Protein AF-R1G007-F1 (afdb_monomer)

Foldseek 3Di:
DDDDDDPPDPPPDFQDQDDVVVLDDDPDDPLVPLPPDDFAPAQVRPPVCVFQVCLDDDAAPLPCRNAAEEAEDQRPSVLVNVASNLRNLLVVLVPDDPVPNPNRHNSSRYHYDNDRLLPPLRRNAAFQQDQEDDDPPFDPQPDPVCPVVGCDDPVNVVSVNRRHHVNGYD

pLDDT: mean 84.11, std 16.32, range [35.06, 97.88]

Organism: Emiliania huxleyi (NCBI:txid2903)

Radius of gyration: 19.73 Å; Cα contacts (8 Å, |Δi|>4): 211; chains: 1; bounding box: 45×43×71 Å

Structure (mmCIF, N/CA/C/O backbone):
data_AF-R1G007-F1
#
_entry.id   AF-R1G007-F1
#
loop_
_atom_site.group_PDB
_atom_site.id
_atom_site.type_symbol
_atom_site.label_atom_id
_atom_site.label_alt_id
_atom_site.label_comp_id
_atom_site.label_asym_id
_atom_site.label_entity_id
_atom_site.label_seq_id
_atom_site.pdbx_PDB_ins_code
_atom_site.Cartn_x
_atom_site.Cartn_y
_atom_site.Cartn_z
_atom_site.occupancy
_atom_site.B_iso_or_equiv
_atom_site.auth_seq_id
_atom_site.auth_comp_id
_atom_site.auth_asym_id
_atom_site.auth_atom_id
_atom_site.pdbx_PDB_model_num
ATOM 1 N N . MET A 1 1 ? 14.465 27.541 47.194 1.00 45.94 1 MET A N 1
ATOM 2 C CA . MET A 1 1 ? 13.953 26.256 46.672 1.00 45.94 1 MET A CA 1
ATOM 3 C C . MET A 1 1 ? 12.437 26.273 46.751 1.00 45.94 1 MET A C 1
ATOM 5 O O . MET A 1 1 ? 11.894 25.983 47.802 1.00 45.94 1 MET A O 1
ATOM 9 N N . THR A 1 2 ? 11.767 26.626 45.661 1.00 35.94 2 THR A N 1
ATOM 10 C CA . THR A 1 2 ? 10.330 26.384 45.464 1.00 35.94 2 THR A CA 1
ATOM 11 C C . THR A 1 2 ? 10.135 26.249 43.960 1.00 35.94 2 THR A 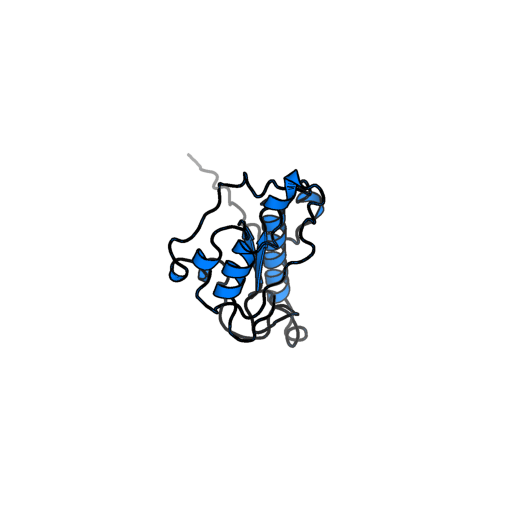C 1
ATOM 13 O O . THR A 1 2 ? 10.149 27.227 43.220 1.00 35.94 2 THR A O 1
ATOM 16 N N . GLY A 1 3 ? 10.116 24.998 43.499 1.00 35.06 3 GLY A N 1
ATOM 17 C CA . GLY A 1 3 ? 9.998 24.656 42.089 1.00 35.06 3 GLY A CA 1
ATOM 18 C C . GLY A 1 3 ? 8.593 24.945 41.578 1.00 35.06 3 GLY A C 1
ATOM 19 O O . GLY A 1 3 ? 7.619 24.396 42.089 1.00 35.06 3 GLY A O 1
ATOM 20 N N . ALA A 1 4 ? 8.505 25.775 40.545 1.00 38.03 4 ALA A N 1
ATOM 21 C CA . ALA A 1 4 ? 7.334 25.835 39.691 1.00 38.03 4 ALA A CA 1
ATOM 22 C C . ALA A 1 4 ? 7.281 24.533 38.877 1.00 38.03 4 ALA A C 1
ATOM 24 O O . ALA A 1 4 ? 8.106 24.309 37.994 1.00 38.03 4 ALA A O 1
ATOM 25 N N . ARG A 1 5 ? 6.339 23.643 39.205 1.00 42.88 5 ARG A N 1
ATOM 26 C CA . ARG A 1 5 ? 5.934 22.570 38.293 1.00 42.88 5 ARG A CA 1
ATOM 27 C C . ARG A 1 5 ? 5.000 23.184 37.261 1.00 42.88 5 ARG A C 1
ATOM 29 O O . ARG A 1 5 ? 3.824 23.404 37.544 1.00 42.88 5 ARG A O 1
ATOM 36 N N . SER A 1 6 ? 5.537 23.475 36.086 1.00 37.75 6 SER A N 1
ATOM 37 C CA . SER A 1 6 ? 4.750 23.703 34.880 1.00 37.75 6 SER A CA 1
ATOM 38 C C . SER A 1 6 ? 3.952 22.428 34.605 1.00 37.75 6 SER A C 1
ATOM 40 O O . SER A 1 6 ? 4.535 21.367 34.396 1.00 37.75 6 SER A O 1
ATOM 42 N N . ARG A 1 7 ? 2.621 22.511 34.674 1.00 43.28 7 ARG A N 1
ATOM 43 C CA . ARG A 1 7 ? 1.737 21.493 34.102 1.00 43.28 7 ARG A CA 1
ATOM 44 C C . ARG A 1 7 ? 1.876 21.609 32.588 1.00 43.28 7 ARG A C 1
ATOM 46 O O . ARG A 1 7 ? 1.412 22.592 32.018 1.00 43.28 7 ARG A O 1
ATOM 53 N N . GLU A 1 8 ? 2.552 20.652 31.967 1.00 38.75 8 GLU A N 1
ATOM 54 C CA . GLU A 1 8 ? 2.395 20.411 30.537 1.00 38.75 8 GLU A CA 1
ATOM 55 C C . GLU A 1 8 ? 0.944 19.968 30.342 1.00 38.75 8 GLU A C 1
ATOM 57 O O . GLU A 1 8 ? 0.527 18.924 30.842 1.00 38.75 8 GLU A O 1
ATOM 62 N N . GLY A 1 9 ? 0.138 20.848 29.750 1.00 37.66 9 GLY A N 1
ATOM 63 C CA . GLY A 1 9 ? -1.187 20.489 29.277 1.00 37.66 9 GLY A CA 1
ATOM 64 C C . GLY A 1 9 ? -1.005 19.542 28.104 1.00 37.66 9 GLY A C 1
ATOM 65 O O . GLY A 1 9 ? -0.474 19.938 27.069 1.00 37.66 9 GLY A O 1
ATOM 66 N N . GLU A 1 10 ? -1.404 18.292 28.286 1.00 44.25 10 GLU A N 1
ATOM 67 C CA . GLU A 1 10 ? -1.718 17.418 27.168 1.00 44.25 10 GLU A CA 1
ATOM 68 C C . GLU A 1 10 ? -2.867 18.093 26.403 1.00 44.25 10 GLU A C 1
ATOM 70 O O . GLU A 1 10 ? -3.944 18.312 26.958 1.00 44.25 10 GLU A O 1
ATOM 75 N N . ASP A 1 11 ? -2.605 18.527 25.168 1.00 46.69 11 ASP A N 1
ATOM 76 C CA . ASP A 1 11 ? -3.627 19.063 24.267 1.00 46.69 11 ASP A CA 1
ATOM 77 C C . ASP A 1 11 ? -4.709 17.982 24.075 1.00 46.69 11 ASP A C 1
ATOM 79 O O . ASP A 1 11 ? -4.524 17.026 23.324 1.00 46.69 11 ASP A O 1
ATOM 83 N N . GLU A 1 12 ? -5.859 18.136 24.739 1.00 52.84 12 GLU A N 1
ATOM 84 C CA . GLU A 1 12 ? -7.050 17.282 24.573 1.00 52.84 12 GLU A CA 1
ATOM 85 C C . GLU A 1 12 ? -7.685 17.397 23.168 1.00 52.84 12 GLU A C 1
ATOM 87 O O . GLU A 1 12 ? -8.697 16.760 22.869 1.00 52.84 12 GLU A O 1
ATOM 92 N N . SER A 1 13 ? -7.116 18.202 22.264 1.00 64.25 13 SER A N 1
ATOM 93 C CA . SER A 1 13 ? -7.568 18.270 20.879 1.00 64.25 13 SER A CA 1
ATOM 94 C C . SER A 1 13 ? -6.985 17.098 20.085 1.00 64.25 13 SER A C 1
ATOM 96 O O . SER A 1 13 ? -5.795 17.086 19.765 1.00 64.25 13 SER A O 1
ATOM 98 N N . GLY A 1 14 ? -7.813 16.109 19.744 1.00 74.94 14 GLY A N 1
ATOM 99 C CA . GLY A 1 14 ? -7.418 15.004 18.866 1.00 74.94 14 GLY A CA 1
ATOM 100 C C . GLY A 1 14 ? -6.870 15.447 17.492 1.00 74.94 14 GLY A C 1
ATOM 101 O O . GLY A 1 14 ? -6.844 16.636 17.160 1.00 74.94 14 GLY A O 1
ATOM 102 N N . PRO A 1 15 ? -6.414 14.503 16.649 1.00 86.50 15 PRO A N 1
ATOM 103 C CA . PRO A 1 15 ? -5.734 14.814 15.393 1.00 86.50 15 PRO A CA 1
ATOM 104 C C . PRO A 1 15 ? -6.592 15.675 14.452 1.00 86.50 15 PRO A C 1
ATOM 106 O O . PRO A 1 15 ? -7.663 15.269 14.007 1.00 86.50 15 PRO A O 1
ATOM 109 N N . GLN A 1 16 ? -6.083 16.859 14.095 1.00 89.88 16 GLN A N 1
ATOM 110 C CA . GLN A 1 16 ? -6.764 17.786 13.191 1.00 89.88 16 GLN A CA 1
ATOM 111 C C . GLN A 1 16 ? -6.639 17.358 11.719 1.00 89.88 16 GLN A C 1
ATOM 113 O O . GLN A 1 16 ? -5.570 16.946 11.255 1.00 89.88 16 GLN A O 1
ATOM 118 N N . MET A 1 17 ? -7.716 17.542 10.945 1.00 94.31 17 MET A N 1
ATOM 119 C CA . MET A 1 17 ? -7.739 17.290 9.501 1.00 94.31 17 MET A CA 1
ATOM 120 C C . MET A 1 17 ? -6.625 18.074 8.770 1.00 94.31 17 MET A C 1
ATOM 122 O O . MET A 1 17 ? -6.611 19.312 8.791 1.00 94.31 17 MET A O 1
ATOM 126 N N . PRO A 1 18 ? -5.688 17.402 8.072 1.00 95.12 18 PRO A N 1
ATOM 127 C CA . PRO A 1 18 ? -4.562 18.084 7.450 1.00 95.12 18 PRO A CA 1
ATOM 128 C C . PRO A 1 18 ? -4.985 18.863 6.200 1.00 95.12 18 PRO A C 1
ATOM 130 O O . PRO A 1 18 ? -5.735 18.386 5.344 1.00 95.12 18 PRO A O 1
ATOM 133 N N . GLN A 1 19 ? -4.412 20.052 6.015 1.00 93.00 19 GLN A N 1
ATOM 134 C CA . GLN A 1 19 ? -4.627 20.847 4.805 1.00 93.00 19 GLN A CA 1
ATOM 135 C C . GLN A 1 19 ? -3.600 20.497 3.725 1.00 93.00 19 GLN A C 1
ATOM 137 O O . GLN A 1 19 ? -2.408 20.761 3.877 1.00 93.00 19 GLN A O 1
ATOM 142 N N . LYS A 1 20 ? -4.070 19.996 2.573 1.00 89.06 20 LYS A N 1
ATOM 143 C CA . LYS A 1 20 ? -3.227 19.543 1.443 1.00 89.06 20 LYS A CA 1
ATOM 144 C C . LYS A 1 20 ? -2.175 20.570 0.995 1.00 89.06 20 LYS A C 1
ATOM 146 O O . LYS A 1 20 ? -1.107 20.188 0.519 1.00 89.06 20 LYS A O 1
ATOM 151 N N . LYS A 1 21 ? -2.448 21.874 1.145 1.00 91.38 21 LYS A N 1
ATOM 152 C CA . LYS A 1 21 ? -1.528 22.961 0.763 1.00 91.38 21 LYS A CA 1
ATOM 153 C C . LYS A 1 21 ? -0.178 22.897 1.495 1.00 91.38 21 LYS A C 1
ATOM 155 O O . LYS A 1 21 ? 0.833 23.216 0.880 1.00 91.38 21 LYS A O 1
ATOM 160 N N . HIS A 1 22 ? -0.145 22.408 2.738 1.00 90.88 22 HIS A N 1
ATOM 161 C CA . HIS A 1 22 ? 1.076 22.315 3.552 1.00 90.88 22 HIS A CA 1
ATOM 162 C C . HIS A 1 22 ? 1.982 21.131 3.166 1.00 90.88 22 HIS A C 1
ATOM 164 O O . HIS A 1 22 ? 3.161 21.109 3.508 1.00 90.88 22 HIS A O 1
ATOM 170 N N . PHE A 1 23 ? 1.459 20.174 2.395 1.00 90.06 23 PHE A N 1
ATOM 171 C CA . PHE A 1 23 ? 2.143 18.923 2.047 1.00 90.06 23 PHE A CA 1
ATOM 172 C C . PHE A 1 23 ? 2.535 18.842 0.567 1.00 90.06 23 PHE A C 1
ATOM 174 O O . PHE A 1 23 ? 2.948 17.791 0.069 1.00 90.06 23 PHE A O 1
ATOM 181 N N . ARG A 1 24 ? 2.410 19.953 -0.170 1.00 84.50 24 ARG A N 1
ATOM 182 C CA . ARG A 1 24 ? 2.822 20.013 -1.575 1.00 84.50 24 ARG A CA 1
ATOM 183 C C . ARG A 1 24 ? 4.316 19.695 -1.697 1.00 84.50 24 ARG A C 1
ATOM 185 O O . ARG A 1 24 ? 5.158 20.226 -0.972 1.00 84.50 24 ARG A O 1
ATOM 192 N N . SER A 1 25 ? 4.636 18.828 -2.646 1.00 80.50 25 SER A N 1
ATOM 193 C CA . SER A 1 25 ? 5.997 18.460 -3.037 1.00 80.50 25 SER A CA 1
ATOM 194 C C . SER A 1 25 ? 6.114 18.518 -4.562 1.00 80.50 25 SER A C 1
ATOM 196 O O . SER A 1 25 ? 5.106 18.648 -5.263 1.00 80.50 25 SER A O 1
ATOM 198 N N . ARG A 1 26 ? 7.344 18.475 -5.093 1.00 75.50 26 ARG A N 1
ATOM 199 C CA . ARG A 1 26 ? 7.559 18.426 -6.548 1.00 75.50 26 ARG A CA 1
ATOM 200 C C . ARG A 1 26 ? 6.869 17.184 -7.126 1.00 75.50 26 ARG A C 1
ATOM 202 O O . ARG A 1 26 ? 6.890 16.120 -6.516 1.00 75.50 26 ARG A O 1
ATOM 209 N N . ALA A 1 27 ? 6.272 17.327 -8.308 1.00 64.12 27 ALA A N 1
ATOM 210 C CA . ALA A 1 27 ? 5.493 16.260 -8.941 1.00 64.12 27 ALA A CA 1
ATOM 211 C C . ALA A 1 27 ? 6.329 15.011 -9.272 1.00 64.12 27 ALA A C 1
ATOM 213 O O . ALA A 1 27 ? 5.794 13.908 -9.266 1.00 64.12 27 ALA A O 1
ATOM 214 N N . HIS A 1 28 ? 7.634 15.178 -9.505 1.00 65.75 28 HIS A N 1
ATOM 215 C CA . HIS A 1 28 ? 8.523 14.103 -9.933 1.00 65.75 28 HIS A CA 1
ATOM 216 C C . HIS A 1 28 ? 9.599 13.846 -8.874 1.00 65.75 28 HIS A C 1
ATOM 218 O O . HIS A 1 28 ? 10.536 14.635 -8.728 1.00 65.75 28 HIS A O 1
ATOM 224 N N . SER A 1 29 ? 9.483 12.726 -8.162 1.00 66.69 29 SER A N 1
ATOM 225 C CA . SER A 1 29 ? 10.598 12.152 -7.405 1.00 66.69 29 SER A CA 1
ATOM 226 C C . SER A 1 29 ? 11.445 11.289 -8.334 1.00 66.69 29 SER A C 1
ATOM 228 O O . SER A 1 29 ? 10.917 10.578 -9.190 1.00 66.69 29 SER A O 1
ATOM 230 N N . ASN A 1 30 ? 12.771 11.334 -8.193 1.00 72.56 30 ASN A N 1
ATOM 231 C CA . ASN A 1 30 ? 13.628 10.423 -8.943 1.00 72.56 30 ASN A CA 1
ATOM 232 C C . ASN A 1 30 ? 13.624 9.046 -8.274 1.00 72.56 30 ASN A C 1
ATOM 234 O O . ASN A 1 30 ? 14.429 8.791 -7.381 1.00 72.56 30 ASN A O 1
ATOM 238 N N . VAL A 1 31 ? 12.739 8.168 -8.742 1.00 71.50 31 VAL A N 1
ATOM 239 C CA . VAL A 1 31 ? 12.546 6.817 -8.195 1.00 71.50 31 VAL A CA 1
ATOM 240 C C . VAL A 1 31 ? 13.838 5.990 -8.158 1.00 71.50 31 VAL A C 1
ATOM 242 O O . VAL A 1 31 ? 14.011 5.154 -7.280 1.00 71.50 31 VAL A O 1
ATOM 245 N N . LEU A 1 32 ? 14.782 6.266 -9.062 1.00 71.38 32 LEU A N 1
ATOM 246 C CA . LEU A 1 32 ? 16.051 5.537 -9.155 1.00 71.38 32 LEU A CA 1
ATOM 247 C C . LEU A 1 32 ? 17.109 5.984 -8.134 1.00 71.38 32 LEU A C 1
ATOM 249 O O . LEU A 1 32 ? 18.039 5.231 -7.876 1.00 71.38 32 LEU A O 1
ATOM 253 N N . ASN A 1 33 ? 16.988 7.192 -7.574 1.00 70.69 33 ASN A N 1
ATOM 254 C CA . ASN A 1 33 ? 17.956 7.725 -6.602 1.00 70.69 33 ASN A CA 1
ATOM 255 C C . ASN A 1 33 ? 17.417 7.712 -5.166 1.00 70.69 33 ASN A C 1
ATOM 257 O O . ASN A 1 33 ? 18.141 8.064 -4.238 1.00 70.69 33 ASN A O 1
ATOM 261 N N . ALA A 1 34 ? 16.150 7.349 -4.977 1.00 67.75 34 ALA A N 1
ATOM 262 C CA . ALA A 1 34 ? 15.546 7.227 -3.663 1.00 67.75 34 ALA A CA 1
ATOM 263 C C . ALA A 1 34 ? 15.953 5.866 -3.068 1.00 67.75 34 ALA A C 1
ATOM 265 O O . ALA A 1 34 ? 15.356 4.830 -3.367 1.00 67.75 34 ALA A O 1
ATOM 266 N N . ASN A 1 35 ? 17.052 5.883 -2.312 1.00 68.69 35 ASN A N 1
ATOM 267 C CA . ASN A 1 35 ? 17.695 4.688 -1.759 1.00 68.69 35 ASN A CA 1
ATOM 268 C C . ASN A 1 35 ? 17.478 4.513 -0.256 1.00 68.69 35 ASN A C 1
ATOM 270 O O . ASN A 1 35 ? 17.783 3.447 0.266 1.00 68.69 35 ASN A O 1
ATOM 274 N N . ASP A 1 36 ? 16.948 5.530 0.415 1.00 82.31 36 ASP A N 1
ATOM 275 C CA . ASP A 1 36 ? 16.738 5.522 1.859 1.00 82.31 36 ASP A CA 1
ATOM 276 C C . ASP A 1 36 ? 15.329 5.012 2.194 1.00 82.31 36 ASP A C 1
ATOM 278 O O . ASP A 1 36 ? 14.448 5.759 2.616 1.00 82.31 36 ASP A O 1
ATOM 282 N N . PHE A 1 37 ? 15.089 3.736 1.885 1.00 88.69 37 PHE A N 1
ATOM 283 C CA . PHE A 1 37 ? 13.864 3.033 2.255 1.00 88.69 37 PHE A CA 1
ATOM 284 C C . PHE A 1 37 ? 14.209 1.777 3.030 1.00 88.69 37 PHE A C 1
ATOM 286 O O . PHE A 1 37 ? 15.111 1.023 2.659 1.00 88.69 37 PHE A O 1
ATOM 293 N N . TRP A 1 38 ? 13.435 1.530 4.079 1.00 91.75 38 TRP A N 1
ATOM 294 C CA . TRP A 1 38 ? 13.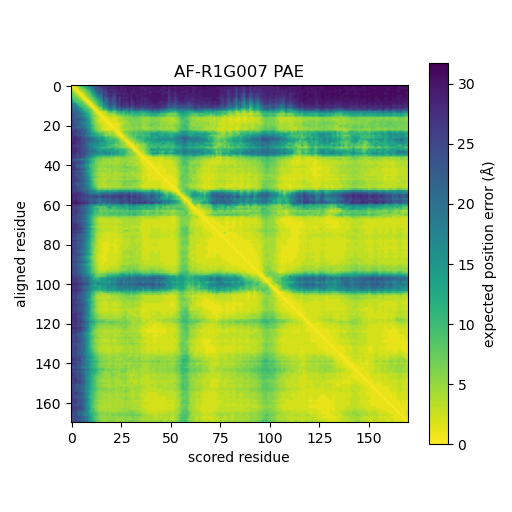475 0.263 4.779 1.00 91.75 38 TRP A CA 1
ATOM 295 C C . TRP A 1 38 ? 12.779 -0.817 3.945 1.00 91.75 38 TRP A C 1
ATOM 297 O O . TRP A 1 38 ? 11.685 -0.598 3.419 1.00 91.75 38 TRP A O 1
ATOM 307 N N . PHE A 1 39 ? 13.413 -1.982 3.847 1.00 92.06 39 PHE A N 1
ATOM 308 C CA . PHE A 1 39 ? 12.835 -3.187 3.268 1.00 92.06 39 PHE A CA 1
ATOM 309 C C . PHE A 1 39 ? 12.972 -4.318 4.288 1.00 92.06 39 PHE A C 1
ATOM 311 O O . PHE A 1 39 ? 14.061 -4.490 4.844 1.00 92.06 39 PHE A O 1
ATOM 318 N N . PRO A 1 40 ? 11.912 -5.101 4.533 1.00 94.94 40 PRO A N 1
ATOM 319 C CA . PRO A 1 40 ? 12.013 -6.295 5.363 1.00 94.94 40 PRO A CA 1
ATOM 320 C C . PRO A 1 40 ? 12.925 -7.337 4.692 1.00 94.94 40 PRO A C 1
ATOM 322 O O . PRO A 1 40 ? 13.045 -7.388 3.461 1.00 94.94 40 PRO A O 1
ATOM 325 N N . ALA A 1 41 ? 13.556 -8.201 5.491 1.00 94.44 41 ALA A N 1
ATOM 326 C CA . ALA A 1 41 ? 14.335 -9.316 4.953 1.00 94.44 41 ALA A CA 1
ATOM 327 C C . ALA A 1 41 ? 13.423 -10.357 4.282 1.00 94.44 41 ALA A C 1
ATOM 329 O O . ALA A 1 41 ? 13.784 -10.921 3.249 1.00 94.44 41 ALA A O 1
ATOM 330 N N . ARG A 1 42 ? 12.235 -10.592 4.855 1.00 95.69 42 ARG A N 1
ATOM 331 C CA . ARG A 1 42 ? 11.203 -11.502 4.345 1.00 95.69 42 ARG A CA 1
ATOM 332 C C . ARG A 1 42 ? 9.802 -10.936 4.623 1.00 95.69 42 ARG A C 1
ATOM 334 O O . ARG A 1 42 ? 9.655 -10.176 5.580 1.00 95.69 42 ARG A O 1
ATOM 341 N N . PRO A 1 43 ? 8.756 -11.369 3.897 1.00 96.69 43 PRO A N 1
ATOM 342 C CA . PRO A 1 43 ? 7.381 -10.900 4.114 1.00 96.69 43 PRO A CA 1
ATOM 343 C C . PRO A 1 43 ? 6.867 -11.026 5.552 1.00 96.69 43 PRO A C 1
ATOM 345 O O . PRO A 1 43 ? 6.091 -10.190 6.013 1.00 96.69 43 PRO A O 1
ATOM 348 N N . GLN A 1 44 ? 7.323 -12.045 6.283 1.00 95.50 44 GLN A N 1
ATOM 349 C CA . GLN A 1 44 ? 6.926 -12.288 7.673 1.00 95.50 44 GLN A CA 1
ATOM 350 C C . GLN A 1 44 ? 7.505 -11.253 8.645 1.00 95.50 44 GLN A C 1
ATOM 352 O O . GLN A 1 44 ? 6.967 -11.072 9.733 1.00 95.50 44 GLN A O 1
ATOM 357 N N . ASP A 1 45 ? 8.580 -10.567 8.250 1.00 96.31 45 ASP A N 1
ATOM 358 C CA . ASP A 1 45 ? 9.257 -9.563 9.069 1.00 96.31 45 ASP A CA 1
ATOM 359 C C . ASP A 1 45 ? 8.606 -8.170 8.916 1.00 96.31 45 ASP A C 1
ATOM 361 O O . ASP A 1 45 ? 9.059 -7.201 9.525 1.00 96.31 45 ASP A O 1
ATOM 365 N N . VAL A 1 46 ? 7.544 -8.036 8.106 1.00 95.50 46 VAL A N 1
ATOM 366 C CA . VAL A 1 46 ? 6.784 -6.784 8.014 1.00 95.50 46 VAL A CA 1
ATOM 367 C C . VAL A 1 46 ? 5.952 -6.594 9.284 1.00 95.50 46 VAL A C 1
ATOM 369 O O . VAL A 1 46 ? 5.101 -7.438 9.586 1.00 95.50 46 VAL A O 1
ATOM 372 N N . PRO A 1 47 ? 6.098 -5.463 10.000 1.00 94.94 47 PRO A N 1
ATOM 373 C CA . PRO A 1 47 ? 5.368 -5.205 11.233 1.00 94.94 47 PRO A CA 1
ATOM 374 C C . PRO A 1 47 ? 3.938 -4.741 10.930 1.00 94.94 47 PRO A C 1
ATOM 376 O O . PRO A 1 47 ? 3.522 -3.632 11.254 1.00 94.94 47 PRO A O 1
ATOM 379 N N . TRP A 1 48 ? 3.137 -5.592 10.288 1.00 92.88 48 TRP A N 1
ATOM 380 C CA . TRP A 1 48 ? 1.801 -5.210 9.839 1.00 92.88 48 TRP A CA 1
ATOM 381 C C . TRP A 1 48 ? 0.859 -4.768 10.971 1.00 92.88 48 TRP A C 1
ATOM 383 O O . TRP A 1 48 ? -0.126 -4.081 10.699 1.00 92.88 48 TRP A O 1
ATOM 393 N N . GLY A 1 49 ? 1.135 -5.175 12.215 1.00 91.25 49 GLY A N 1
ATOM 394 C CA . GLY A 1 49 ? 0.405 -4.717 13.400 1.00 91.25 49 GLY A CA 1
ATOM 395 C C . GLY A 1 49 ? 0.604 -3.229 13.700 1.00 91.25 49 GLY A C 1
ATOM 396 O O . GLY A 1 49 ? -0.310 -2.600 14.219 1.00 91.25 49 GLY A O 1
ATOM 397 N N . GLU A 1 50 ? 1.736 -2.640 13.306 1.00 91.06 50 GLU A N 1
ATOM 398 C CA . GLU A 1 50 ? 1.976 -1.196 13.436 1.00 91.06 50 GLU A CA 1
ATOM 399 C C . GLU A 1 50 ? 1.154 -0.394 12.419 1.00 91.06 50 GLU A C 1
ATOM 401 O O . GLU A 1 50 ? 0.670 0.695 12.715 1.00 91.06 50 GLU A O 1
ATOM 406 N N . TYR A 1 51 ? 0.964 -0.936 11.212 1.00 91.00 51 TYR A N 1
ATOM 407 C CA . TYR A 1 51 ? 0.224 -0.260 10.137 1.00 91.00 51 TYR A CA 1
ATOM 408 C C . TYR A 1 51 ? -1.292 -0.439 10.266 1.00 91.00 51 TYR A C 1
ATOM 410 O O . TYR A 1 51 ? -2.069 0.444 9.897 1.00 91.00 51 TYR A O 1
ATOM 418 N N . PHE A 1 52 ? -1.714 -1.585 10.798 1.00 90.44 52 PHE A N 1
ATOM 419 C CA . PHE A 1 52 ? -3.113 -1.953 10.978 1.00 90.44 52 PHE A CA 1
ATOM 420 C C . PHE A 1 52 ? -3.319 -2.496 12.399 1.00 90.44 52 PHE A C 1
ATOM 422 O O . PHE A 1 52 ? -3.449 -3.708 12.555 1.00 90.44 52 PHE A O 1
ATOM 429 N N . PRO A 1 53 ? -3.343 -1.645 13.440 1.00 83.75 53 PRO A N 1
ATOM 430 C CA . PRO A 1 53 ? -3.466 -2.101 14.828 1.00 83.75 53 PRO A CA 1
ATOM 431 C C . PRO A 1 53 ? -4.830 -2.741 15.131 1.00 83.75 53 PRO A C 1
ATOM 433 O O . PRO A 1 53 ? -4.917 -3.688 15.908 1.00 83.75 53 PRO A O 1
ATOM 436 N N . GLN A 1 54 ? -5.902 -2.297 14.469 1.00 74.25 54 GLN A N 1
ATOM 437 C CA . GLN A 1 54 ? -7.271 -2.766 14.716 1.00 74.25 54 GLN A CA 1
ATOM 438 C C . GLN A 1 54 ? -7.726 -3.788 13.657 1.00 74.25 54 GLN A C 1
ATOM 440 O O . GLN A 1 54 ? -8.640 -3.562 12.861 1.00 74.25 54 GLN A O 1
ATOM 445 N N . ARG A 1 55 ? -7.051 -4.947 13.592 1.00 62.44 55 ARG A N 1
ATOM 446 C CA . ARG A 1 55 ? -7.299 -5.978 12.554 1.00 62.44 55 ARG A CA 1
ATOM 447 C C . ARG A 1 55 ? -8.666 -6.670 12.638 1.00 62.44 55 ARG A C 1
ATOM 449 O O . ARG A 1 55 ? -9.115 -7.183 11.619 1.00 62.44 55 ARG A O 1
ATOM 456 N N . ALA A 1 56 ? -9.383 -6.618 13.757 1.00 48.84 56 ALA A N 1
ATOM 457 C CA . ALA A 1 56 ? -10.735 -7.176 13.942 1.00 48.84 56 ALA A CA 1
ATOM 458 C C . ALA A 1 56 ? -11.668 -6.042 14.405 1.00 48.84 56 ALA A C 1
ATOM 460 O O . ALA A 1 56 ? -11.239 -5.261 15.236 1.00 48.84 56 ALA A O 1
ATOM 461 N N . SER A 1 57 ? -12.902 -5.802 13.961 1.00 46.06 57 SER A N 1
ATOM 462 C CA . SER A 1 57 ? -13.928 -6.456 13.134 1.00 46.06 57 SER A CA 1
ATOM 463 C C . SER A 1 57 ? -14.900 -5.332 12.671 1.00 46.06 57 SER A C 1
ATOM 465 O O . SER A 1 57 ? -14.830 -4.239 13.226 1.00 46.06 57 SER A O 1
ATOM 467 N N . GLY A 1 58 ? -15.765 -5.549 11.669 1.00 53.19 58 GLY A N 1
ATOM 468 C CA . GLY A 1 58 ? -16.757 -4.549 11.201 1.00 53.19 58 GLY A CA 1
ATOM 469 C C . GLY A 1 58 ? -16.417 -3.868 9.868 1.00 53.19 58 GLY A C 1
ATOM 470 O O . GLY A 1 58 ? -15.306 -4.050 9.363 1.00 53.19 58 GLY A O 1
ATOM 471 N N . GLU A 1 59 ? -17.383 -3.147 9.282 1.00 50.69 59 GLU A N 1
ATOM 472 C CA . GLU A 1 59 ? -17.228 -2.414 8.016 1.00 50.69 59 GLU A CA 1
ATOM 473 C C . GLU A 1 59 ? -16.296 -1.204 8.173 1.00 50.69 59 GLU A C 1
ATOM 475 O O . GLU A 1 59 ? -16.307 -0.488 9.173 1.00 50.69 59 GLU A O 1
ATOM 480 N N . ARG A 1 60 ? -15.403 -1.026 7.198 1.00 65.38 60 ARG A N 1
ATOM 481 C CA . ARG A 1 60 ? -14.263 -0.099 7.284 1.00 65.38 60 ARG A CA 1
ATOM 482 C C . ARG A 1 60 ? -14.351 0.924 6.161 1.00 65.38 60 ARG A C 1
ATOM 484 O O . ARG A 1 60 ? -15.458 1.325 5.831 1.00 65.38 60 ARG A O 1
ATOM 491 N N . ALA A 1 61 ? -13.240 1.422 5.608 1.00 64.06 61 ALA A N 1
ATOM 492 C CA . ALA A 1 61 ? -13.283 2.418 4.530 1.00 64.06 61 ALA A CA 1
ATOM 493 C C . ALA A 1 61 ? -14.388 2.110 3.501 1.00 64.06 61 ALA A C 1
ATOM 495 O O . ALA A 1 61 ? -14.566 0.954 3.119 1.00 64.06 61 ALA A O 1
ATOM 496 N N . LYS A 1 62 ? -15.102 3.153 3.041 1.00 72.12 62 LYS A N 1
ATOM 497 C CA . LYS A 1 62 ? -16.304 3.031 2.183 1.00 72.12 62 LYS A CA 1
ATOM 498 C C . LYS A 1 62 ? -16.107 2.116 0.971 1.00 72.12 62 LYS A C 1
ATOM 500 O O . LYS A 1 62 ? -17.051 1.539 0.448 1.00 72.12 62 LYS A O 1
ATOM 505 N N . THR A 1 63 ? -14.872 2.020 0.494 1.00 72.19 63 THR A N 1
ATOM 506 C CA . THR A 1 63 ? -14.459 1.117 -0.575 1.00 72.19 63 THR A CA 1
ATOM 507 C C . THR A 1 63 ? -13.601 0.007 0.031 1.00 72.19 63 THR A C 1
ATOM 509 O O . THR A 1 63 ? -12.592 0.295 0.670 1.00 72.19 63 THR A O 1
ATOM 512 N N . PHE A 1 64 ? -13.991 -1.250 -0.199 1.00 79.19 64 PHE A N 1
ATOM 513 C CA . PHE A 1 64 ? -13.383 -2.459 0.383 1.00 79.19 64 PHE A CA 1
ATOM 514 C C . PHE A 1 64 ? -13.455 -2.540 1.923 1.00 79.19 64 PHE A C 1
ATOM 516 O O . PHE A 1 64 ? -12.424 -2.688 2.582 1.00 79.19 64 PHE A O 1
ATOM 523 N N . PRO A 1 65 ? -14.662 -2.506 2.517 1.00 79.50 65 PRO A N 1
ATOM 524 C CA . PRO A 1 65 ? -14.834 -2.449 3.971 1.00 79.50 65 PRO A CA 1
ATOM 525 C C . PRO A 1 65 ? -14.255 -3.665 4.711 1.00 79.50 65 PRO A C 1
ATOM 527 O O . PRO A 1 65 ? -13.849 -3.545 5.859 1.00 79.50 65 PRO A O 1
ATOM 530 N N . SER A 1 66 ? -14.159 -4.826 4.063 1.00 80.88 66 SER A N 1
ATOM 531 C CA . SER A 1 66 ? -13.615 -6.055 4.653 1.00 80.88 66 SER A CA 1
ATOM 532 C C . SER A 1 66 ? -12.151 -6.337 4.294 1.00 80.88 66 SER A C 1
ATOM 534 O O . SER A 1 66 ? -11.617 -7.368 4.700 1.00 80.88 66 SER A O 1
ATOM 536 N N . GLN A 1 67 ? -11.479 -5.455 3.542 1.00 87.69 67 GLN A N 1
ATOM 537 C CA . GLN A 1 67 ? -10.101 -5.676 3.084 1.00 87.69 67 GLN A CA 1
ATOM 538 C C . GLN A 1 67 ? -9.148 -4.621 3.642 1.00 87.69 67 GLN A C 1
ATOM 540 O O . GLN A 1 67 ? -9.517 -3.458 3.784 1.00 87.69 67 GLN A O 1
ATOM 545 N N . LEU A 1 68 ? -7.902 -5.013 3.915 1.00 92.06 68 LEU A N 1
ATOM 546 C CA . LEU A 1 68 ? -6.825 -4.062 4.190 1.00 92.06 68 LEU A CA 1
ATOM 547 C C . LEU A 1 68 ? -6.368 -3.408 2.883 1.00 92.06 68 LEU A C 1
ATOM 549 O O . LEU A 1 68 ? -6.178 -4.088 1.874 1.00 92.06 68 LEU A O 1
ATOM 553 N N . VAL A 1 69 ? -6.169 -2.094 2.916 1.00 94.12 69 VAL A N 1
ATOM 554 C CA . VAL A 1 69 ? -5.728 -1.290 1.777 1.00 94.12 69 VAL A CA 1
ATOM 555 C C . VAL A 1 69 ? -4.454 -0.552 2.166 1.00 94.12 69 VAL A C 1
ATOM 557 O O . VAL A 1 69 ? -4.439 0.268 3.086 1.00 94.12 69 VAL A O 1
ATOM 560 N N . LEU A 1 70 ? -3.379 -0.830 1.434 1.00 95.62 70 LEU A N 1
ATOM 561 C CA . LEU A 1 70 ? -2.090 -0.176 1.607 1.00 95.62 70 LEU A CA 1
ATOM 562 C C . LEU A 1 70 ? -1.781 0.686 0.382 1.00 95.62 70 LEU A C 1
ATOM 564 O O . LEU A 1 70 ? -1.711 0.182 -0.736 1.00 95.62 70 LEU A O 1
ATOM 568 N N . GLY A 1 71 ? -1.559 1.979 0.595 1.00 96.12 71 GLY A N 1
ATOM 569 C CA . GLY A 1 71 ? -0.957 2.854 -0.406 1.00 96.12 71 GLY A CA 1
ATOM 570 C C . GLY A 1 71 ? 0.561 2.863 -0.258 1.00 96.12 71 GLY A C 1
ATOM 571 O O . GLY A 1 71 ? 1.056 3.125 0.832 1.00 96.12 71 GLY A O 1
ATOM 572 N N . ILE A 1 72 ? 1.306 2.623 -1.335 1.00 95.38 72 ILE A N 1
ATOM 573 C CA . ILE A 1 72 ? 2.766 2.790 -1.353 1.00 95.38 72 ILE A CA 1
ATOM 574 C C . ILE A 1 72 ? 3.081 4.058 -2.140 1.00 95.38 72 ILE A C 1
ATOM 576 O O . ILE A 1 72 ? 2.721 4.173 -3.309 1.00 95.38 72 ILE A O 1
ATOM 580 N N . GLU A 1 73 ? 3.740 5.021 -1.504 1.00 94.19 73 GLU A N 1
ATOM 581 C CA . GLU A 1 73 ? 4.083 6.300 -2.126 1.00 94.19 73 GLU A CA 1
ATOM 582 C C . GLU A 1 73 ? 5.511 6.706 -1.760 1.00 94.19 73 GLU A C 1
ATOM 584 O O . GLU A 1 73 ? 5.951 6.588 -0.619 1.00 94.19 73 GLU A O 1
ATOM 589 N N . ILE A 1 74 ? 6.238 7.217 -2.751 1.00 92.44 74 ILE A N 1
ATOM 590 C CA . ILE A 1 74 ? 7.664 7.530 -2.640 1.00 92.44 74 ILE A CA 1
ATOM 591 C C . ILE A 1 74 ? 7.925 8.933 -2.073 1.00 92.44 74 ILE A C 1
ATOM 593 O O . ILE A 1 74 ? 9.058 9.292 -1.765 1.00 92.44 74 ILE A O 1
ATOM 597 N N . ARG A 1 75 ? 6.898 9.789 -2.010 1.00 90.44 75 ARG A N 1
ATOM 598 C CA . ARG A 1 75 ? 7.014 11.168 -1.523 1.00 90.44 75 ARG A CA 1
ATOM 599 C C . ARG A 1 75 ? 6.657 11.246 -0.038 1.00 90.44 75 ARG A C 1
ATOM 601 O O . ARG A 1 75 ? 5.475 11.121 0.291 1.00 90.44 75 ARG A O 1
ATOM 608 N N . PRO A 1 76 ? 7.607 11.602 0.847 1.00 91.38 76 PRO A N 1
ATOM 609 C CA . PRO A 1 76 ? 7.382 11.570 2.292 1.00 91.38 76 PRO A CA 1
ATOM 610 C C . PRO A 1 76 ? 6.273 12.530 2.725 1.00 91.38 76 PRO A C 1
ATOM 612 O O . PRO A 1 76 ? 5.383 12.140 3.469 1.00 91.38 76 PRO A O 1
ATOM 615 N N . LYS A 1 77 ? 6.236 13.753 2.173 1.00 92.62 77 LYS A N 1
ATOM 616 C CA . LYS A 1 77 ? 5.176 14.728 2.490 1.00 92.62 77 LYS A CA 1
ATOM 617 C C . LYS A 1 77 ? 3.777 14.239 2.110 1.00 92.62 77 LYS A C 1
ATOM 619 O O . LYS A 1 77 ? 2.811 14.580 2.783 1.00 92.62 77 LYS A O 1
ATOM 624 N N . LEU A 1 78 ? 3.645 13.478 1.017 1.00 92.50 78 LEU A N 1
ATOM 625 C CA . LEU A 1 78 ? 2.333 12.962 0.628 1.00 92.50 78 LEU A CA 1
ATOM 626 C C . LEU A 1 78 ? 1.917 11.801 1.530 1.00 92.50 78 LEU A C 1
ATOM 628 O O . LEU A 1 78 ? 0.759 11.744 1.928 1.00 92.50 78 LEU A O 1
ATOM 632 N N . VAL A 1 79 ? 2.854 10.923 1.888 1.00 94.62 79 VAL A N 1
ATOM 633 C CA . VAL A 1 79 ? 2.598 9.855 2.860 1.00 94.62 79 VAL A CA 1
ATOM 634 C C . VAL A 1 79 ? 2.173 10.449 4.198 1.00 94.62 79 VAL A C 1
ATOM 636 O O . VAL A 1 79 ? 1.126 10.074 4.712 1.00 94.62 79 VAL A O 1
ATOM 639 N N . GLU A 1 80 ? 2.903 11.445 4.702 1.00 95.06 80 GLU A N 1
ATOM 640 C CA . GLU A 1 80 ? 2.575 12.154 5.942 1.00 95.06 80 GLU A CA 1
ATOM 641 C 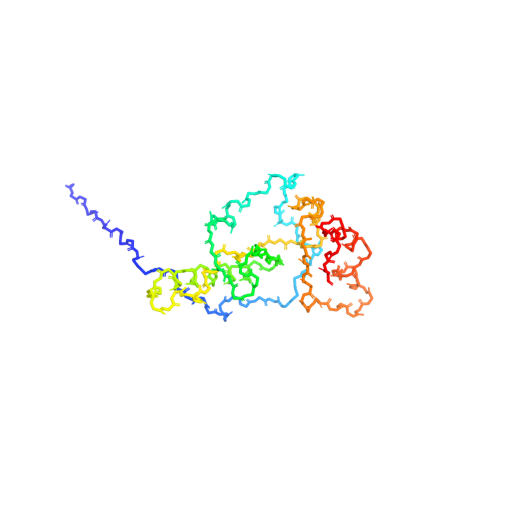C . GLU A 1 80 ? 1.170 12.775 5.888 1.00 95.06 80 GLU A C 1
ATOM 643 O O . GLU A 1 80 ? 0.386 12.637 6.825 1.00 95.06 80 GLU A O 1
ATOM 648 N N . TYR A 1 81 ? 0.811 13.414 4.768 1.00 95.69 81 TYR A N 1
ATOM 649 C CA . TYR A 1 81 ? -0.537 13.942 4.556 1.00 95.69 81 TYR A CA 1
ATOM 650 C C . TYR A 1 81 ? -1.609 12.852 4.649 1.00 95.69 81 TYR A C 1
ATOM 652 O O . TYR A 1 81 ? -2.625 13.045 5.316 1.00 95.69 81 TYR A O 1
ATOM 660 N N . VAL A 1 82 ? -1.403 11.724 3.963 1.00 95.38 82 VAL A N 1
ATOM 661 C CA . VAL A 1 82 ? -2.375 10.624 3.925 1.00 95.38 82 VAL A CA 1
ATOM 662 C C . VAL A 1 82 ? -2.499 9.962 5.296 1.00 95.38 82 VAL A C 1
ATOM 664 O O . VAL A 1 82 ? -3.619 9.718 5.733 1.00 95.38 82 VAL A O 1
ATOM 667 N N . GLN A 1 83 ? -1.388 9.743 6.003 1.00 95.62 83 GLN A N 1
ATOM 668 C CA . GLN A 1 83 ? -1.382 9.200 7.364 1.00 95.62 83 GLN A CA 1
ATOM 669 C C . GLN A 1 83 ? -2.115 10.130 8.337 1.00 95.62 83 GLN A C 1
ATOM 671 O O . GLN A 1 83 ? -3.048 9.693 9.006 1.00 95.62 83 GLN A O 1
ATOM 676 N N . LYS A 1 84 ? -1.788 11.432 8.354 1.00 95.62 84 LYS A N 1
ATOM 677 C CA . LYS A 1 84 ? -2.492 12.425 9.189 1.00 95.62 84 LYS A CA 1
ATOM 678 C C . LYS A 1 84 ? -3.985 12.481 8.878 1.00 95.62 84 LYS A C 1
ATOM 680 O O . LYS A 1 84 ? -4.801 12.603 9.784 1.00 95.62 84 LYS A O 1
ATOM 685 N N . ARG A 1 85 ? -4.354 12.357 7.601 1.00 94.81 85 ARG A N 1
ATOM 686 C CA . ARG A 1 85 ? -5.755 12.336 7.177 1.00 94.81 85 ARG A CA 1
ATOM 687 C C . ARG A 1 85 ? -6.469 11.071 7.644 1.00 94.81 85 ARG A C 1
ATOM 689 O O . ARG A 1 85 ? -7.597 11.173 8.102 1.00 94.81 85 ARG A O 1
ATOM 696 N N . ALA A 1 86 ? -5.833 9.906 7.533 1.00 92.81 86 ALA A N 1
ATOM 697 C CA . ALA A 1 86 ? -6.394 8.652 8.025 1.00 92.81 86 ALA A CA 1
ATOM 698 C C . ALA A 1 86 ? -6.630 8.713 9.542 1.00 92.81 86 ALA A C 1
ATOM 700 O O . ALA A 1 86 ? -7.709 8.351 9.993 1.00 92.81 86 ALA A O 1
ATOM 701 N N . LEU A 1 87 ? -5.672 9.241 10.310 1.00 93.12 87 LEU A N 1
ATOM 702 C CA . LEU A 1 87 ? -5.804 9.411 11.761 1.00 93.12 87 LEU A CA 1
ATOM 703 C C . LEU A 1 87 ? -6.926 10.387 12.145 1.00 93.12 87 LEU A C 1
ATOM 705 O O . LEU A 1 87 ? -7.724 10.069 13.021 1.00 93.12 87 LEU A O 1
ATOM 709 N N . ALA A 1 88 ? -7.029 11.536 11.469 1.00 93.06 88 ALA A N 1
ATOM 710 C CA . ALA A 1 88 ? -8.122 12.484 11.694 1.00 93.06 88 ALA A CA 1
ATOM 711 C C . ALA A 1 88 ? -9.495 11.860 11.383 1.00 93.06 88 ALA A C 1
ATOM 713 O O . ALA A 1 88 ? -10.416 11.979 12.180 1.00 93.06 88 ALA A O 1
ATOM 714 N N . LEU A 1 89 ? -9.615 11.124 10.269 1.00 90.94 89 LEU A N 1
ATOM 715 C CA . LEU A 1 89 ? -10.856 10.436 9.891 1.00 90.94 89 LEU A CA 1
ATOM 716 C C . LEU A 1 89 ? -11.246 9.321 10.872 1.00 90.94 89 LEU A C 1
ATOM 718 O O . LEU A 1 89 ? -12.427 9.149 11.149 1.00 90.94 89 LEU A O 1
ATOM 722 N N . ARG A 1 90 ? -10.272 8.573 11.407 1.00 90.62 90 ARG A N 1
ATOM 723 C CA . ARG A 1 90 ? -10.510 7.571 12.461 1.00 90.62 90 ARG A CA 1
ATOM 724 C C . ARG A 1 90 ? -11.018 8.227 13.741 1.00 90.62 90 ARG A C 1
ATOM 726 O O . ARG A 1 90 ? -11.967 7.741 14.343 1.00 90.62 90 ARG A O 1
ATOM 733 N N . HIS A 1 91 ? -10.417 9.351 14.130 1.00 90.25 91 HIS A N 1
ATOM 734 C CA . HIS A 1 91 ? -10.842 10.116 15.299 1.00 90.25 91 HIS A CA 1
ATOM 735 C C . HIS A 1 91 ? -12.257 10.693 15.130 1.00 90.25 91 HIS A C 1
ATOM 737 O O . HIS A 1 91 ? -13.077 10.555 16.031 1.00 90.25 91 HIS A O 1
ATOM 743 N N . GLU A 1 92 ? -12.574 11.268 13.966 1.00 88.50 92 GLU A N 1
ATOM 744 C CA . GLU A 1 92 ? -13.935 11.711 13.626 1.00 88.50 92 GLU A CA 1
ATOM 745 C C . GLU A 1 92 ? -14.937 10.543 13.668 1.00 88.50 92 GLU A C 1
ATOM 747 O O . GLU A 1 92 ? -16.013 10.681 14.245 1.00 88.50 92 GLU A O 1
ATOM 752 N N . ALA A 1 93 ? -14.577 9.376 13.118 1.00 86.69 93 ALA A N 1
ATOM 753 C CA . ALA A 1 93 ? -15.429 8.187 13.131 1.00 86.69 93 ALA A CA 1
ATOM 754 C C . ALA A 1 93 ? -15.661 7.633 14.548 1.00 86.69 93 ALA A C 1
ATOM 756 O O . ALA A 1 93 ? -16.766 7.198 14.857 1.00 86.69 93 ALA A O 1
ATOM 757 N N . ALA A 1 94 ? -14.654 7.681 15.425 1.00 85.75 94 ALA A N 1
ATOM 758 C CA . ALA A 1 94 ? -14.772 7.241 16.816 1.00 85.75 94 ALA A CA 1
ATOM 759 C C . ALA A 1 94 ? -15.697 8.137 17.660 1.00 85.75 94 ALA A C 1
ATOM 761 O O . ALA A 1 94 ? -16.217 7.692 18.680 1.00 85.75 94 ALA A O 1
ATOM 762 N N . GLN A 1 95 ? -15.900 9.388 17.240 1.00 84.62 95 GLN A N 1
ATOM 763 C CA . GLN A 1 95 ? -16.799 10.342 17.893 1.00 84.62 95 GLN A CA 1
ATOM 764 C C . GLN A 1 95 ? -18.209 10.366 17.284 1.00 84.62 95 GLN A C 1
ATOM 766 O O . GLN A 1 95 ? -19.075 11.087 17.783 1.00 84.62 95 GLN A O 1
ATOM 771 N N . ALA A 1 96 ? -18.458 9.604 16.213 1.00 79.38 96 ALA A N 1
ATOM 772 C CA . ALA A 1 96 ? -19.769 9.538 15.582 1.00 79.38 96 ALA A CA 1
ATOM 773 C C . ALA A 1 96 ? -20.807 8.916 16.532 1.00 79.38 96 ALA A C 1
ATOM 775 O O . ALA A 1 96 ? -20.521 7.980 17.282 1.00 79.38 96 ALA A O 1
ATOM 776 N N . THR A 1 97 ? -22.032 9.441 16.507 1.00 71.94 97 THR A N 1
ATOM 777 C CA . THR A 1 97 ? -23.106 8.934 17.367 1.00 71.94 97 THR A CA 1
ATOM 778 C C . THR A 1 97 ? -23.632 7.590 16.862 1.00 71.94 97 THR A C 1
ATOM 780 O O . THR A 1 97 ? -23.520 7.266 15.680 1.00 71.94 97 THR A O 1
ATOM 783 N N . ALA A 1 98 ? -24.267 6.808 17.741 1.00 65.62 98 ALA A N 1
ATOM 784 C CA . ALA A 1 98 ? -24.842 5.508 17.377 1.00 65.62 98 ALA A CA 1
ATOM 785 C C . ALA A 1 98 ? -25.878 5.584 16.232 1.00 65.62 98 ALA A C 1
ATOM 787 O O . ALA A 1 98 ? -26.081 4.590 15.540 1.00 65.62 98 ALA A O 1
ATOM 788 N N . ALA A 1 99 ? -26.502 6.748 16.009 1.00 64.50 99 ALA A N 1
ATOM 789 C CA . ALA A 1 99 ? -27.437 6.971 14.905 1.00 64.50 99 ALA A CA 1
ATOM 790 C C . ALA A 1 99 ? -26.742 7.047 13.530 1.00 64.50 99 ALA A C 1
ATOM 792 O O . ALA A 1 99 ? -27.348 6.687 12.525 1.00 64.50 99 ALA A O 1
ATOM 793 N N . ASP A 1 100 ? -25.471 7.459 13.494 1.00 62.78 100 ASP A N 1
ATOM 794 C CA . ASP A 1 100 ? -24.668 7.605 12.272 1.00 62.78 100 ASP A CA 1
ATOM 795 C C . ASP A 1 100 ? -23.785 6.371 11.995 1.00 62.78 100 ASP A C 1
ATOM 797 O O . ASP A 1 100 ? -23.219 6.231 10.912 1.00 62.78 100 ASP A O 1
ATOM 801 N N . ALA A 1 101 ? -23.644 5.476 12.979 1.00 63.47 101 ALA A N 1
ATOM 802 C CA . ALA A 1 101 ? -22.615 4.437 13.006 1.00 63.47 101 ALA A CA 1
ATOM 803 C C . ALA A 1 101 ? -22.877 3.233 12.084 1.00 63.47 101 ALA A C 1
ATOM 805 O O . ALA A 1 101 ? -21.927 2.542 11.726 1.00 63.47 101 ALA A O 1
ATOM 806 N N . ALA A 1 102 ? -24.131 2.974 11.695 1.00 61.78 102 ALA A N 1
ATOM 807 C CA . ALA A 1 102 ? -24.493 1.765 10.947 1.00 61.78 102 ALA A CA 1
ATOM 808 C C . ALA A 1 102 ? -23.813 1.665 9.563 1.00 61.78 102 ALA A C 1
ATOM 810 O O . ALA A 1 102 ? -23.523 0.556 9.133 1.00 61.78 102 ALA A O 1
ATOM 811 N N . ASP A 1 103 ? -23.488 2.806 8.935 1.00 62.91 103 ASP A N 1
ATOM 812 C CA . ASP A 1 103 ? -22.815 2.899 7.624 1.00 62.91 103 ASP A CA 1
ATOM 813 C C . ASP A 1 103 ? -21.513 3.741 7.672 1.00 62.91 103 ASP A C 1
ATOM 815 O O . ASP A 1 103 ? -20.951 4.142 6.640 1.00 62.91 103 ASP A O 1
ATOM 819 N N . ALA A 1 104 ? -21.026 4.084 8.872 1.00 69.25 104 ALA A N 1
ATOM 820 C CA . ALA A 1 104 ? -19.877 4.972 9.029 1.00 69.25 104 ALA A CA 1
ATOM 821 C C . ALA A 1 104 ? -18.548 4.229 8.833 1.00 69.25 104 ALA A C 1
ATOM 823 O O . ALA A 1 104 ? -18.155 3.360 9.607 1.00 69.25 104 ALA A O 1
ATOM 824 N N . ALA A 1 105 ? -17.794 4.639 7.813 1.00 81.19 105 ALA A N 1
ATOM 825 C CA . ALA A 1 105 ? -16.450 4.131 7.578 1.00 81.19 105 ALA A CA 1
ATOM 826 C C . ALA A 1 105 ? -15.492 4.510 8.721 1.00 81.19 105 ALA A C 1
ATOM 828 O O . ALA A 1 105 ? -15.231 5.689 8.950 1.00 81.19 105 ALA A O 1
ATOM 829 N N . THR A 1 106 ? -14.890 3.506 9.360 1.00 86.19 106 THR A N 1
ATOM 830 C CA . THR A 1 106 ? -13.908 3.697 10.446 1.00 86.19 106 THR A CA 1
ATOM 831 C C . THR A 1 106 ? -12.506 4.060 9.956 1.00 86.19 106 THR A C 1
ATOM 833 O O . THR A 1 106 ? -11.708 4.600 10.708 1.00 86.19 106 THR A O 1
ATOM 836 N N . TYR A 1 107 ? -12.176 3.766 8.692 1.00 88.56 107 TYR A N 1
ATOM 837 C CA . TYR A 1 107 ? -10.843 3.966 8.091 1.00 88.56 107 TYR A CA 1
ATOM 838 C C . TYR A 1 107 ? -9.683 3.224 8.793 1.00 88.56 107 TYR A C 1
ATOM 840 O O . TYR A 1 107 ? -8.509 3.497 8.526 1.00 88.56 107 TYR A O 1
ATOM 848 N N . GLU A 1 108 ? -9.972 2.230 9.635 1.00 89.19 108 GLU A N 1
ATOM 849 C CA . GLU A 1 108 ? -8.953 1.412 10.316 1.00 89.19 108 GLU A CA 1
ATOM 850 C C . GLU A 1 108 ? -8.239 0.418 9.380 1.00 89.19 108 GLU A C 1
ATOM 852 O O . GLU A 1 108 ? -7.175 -0.109 9.697 1.00 89.19 108 GLU A O 1
ATOM 857 N N . ASN A 1 109 ? -8.792 0.169 8.189 1.00 90.81 109 ASN A N 1
ATOM 858 C CA . ASN A 1 109 ? -8.197 -0.690 7.160 1.00 90.81 109 ASN A CA 1
ATOM 859 C C . ASN A 1 109 ? -7.337 0.032 6.125 1.00 90.81 109 ASN A C 1
ATOM 861 O O . ASN A 1 109 ? -6.848 -0.634 5.215 1.00 90.81 109 ASN A O 1
ATOM 865 N N . VAL A 1 110 ? -7.180 1.354 6.198 1.00 92.31 110 VAL A N 1
ATOM 866 C CA . VAL A 1 110 ? -6.381 2.102 5.218 1.00 92.31 110 VAL A CA 1
ATOM 867 C C . VAL A 1 110 ? -5.103 2.617 5.854 1.00 92.31 110 VAL A C 1
ATOM 869 O O . VAL A 1 110 ? -5.130 3.200 6.938 1.00 92.31 110 VAL A O 1
ATOM 872 N N . TRP A 1 111 ? -3.981 2.432 5.166 1.00 95.56 111 TRP A N 1
ATOM 873 C CA . TRP A 1 111 ? -2.704 3.006 5.575 1.00 95.56 111 TRP A CA 1
ATOM 874 C C . TRP A 1 111 ? -1.850 3.399 4.372 1.00 95.56 111 TRP A C 1
ATOM 876 O O . TRP A 1 111 ? -2.046 2.900 3.263 1.00 95.56 111 TRP A O 1
ATOM 886 N N . ALA A 1 112 ? -0.892 4.300 4.594 1.00 95.69 112 ALA A N 1
ATOM 887 C CA . ALA A 1 112 ? 0.091 4.695 3.594 1.00 95.69 112 ALA A CA 1
ATOM 888 C C . ALA A 1 112 ? 1.510 4.399 4.085 1.00 95.69 112 ALA A C 1
ATOM 890 O O . ALA A 1 112 ? 1.888 4.783 5.192 1.00 95.69 112 ALA A O 1
ATOM 891 N N . LEU A 1 113 ? 2.296 3.746 3.236 1.00 95.38 113 LEU A N 1
ATOM 892 C CA . LEU A 1 113 ? 3.690 3.400 3.459 1.00 95.38 113 LEU A CA 1
ATOM 893 C C . LEU A 1 113 ? 4.589 4.297 2.606 1.00 95.38 113 LEU A C 1
ATOM 895 O O . LEU A 1 113 ? 4.396 4.422 1.393 1.00 95.38 113 LEU A O 1
ATOM 899 N N . HIS A 1 114 ? 5.601 4.885 3.242 1.00 94.31 114 HIS A N 1
ATOM 900 C CA . HIS A 1 114 ? 6.659 5.602 2.541 1.00 94.31 114 HIS A CA 1
ATOM 901 C C . HIS A 1 114 ? 7.676 4.605 1.996 1.00 94.31 114 HIS A C 1
ATOM 903 O O . HIS A 1 114 ? 8.551 4.140 2.724 1.00 94.31 114 HIS A O 1
ATOM 909 N N . ASN A 1 115 ? 7.521 4.231 0.727 1.00 94.00 115 ASN A N 1
ATOM 910 C CA . ASN A 1 115 ? 8.414 3.279 0.078 1.00 94.00 115 ASN A CA 1
ATOM 911 C C . ASN A 1 115 ? 8.414 3.411 -1.450 1.00 94.00 115 ASN A C 1
ATOM 913 O O . ASN A 1 115 ? 7.627 4.150 -2.044 1.00 94.00 115 ASN A O 1
ATOM 917 N N . ASN A 1 116 ? 9.298 2.655 -2.093 1.00 92.81 116 ASN A N 1
ATOM 918 C CA . ASN A 1 116 ? 9.411 2.548 -3.534 1.00 92.81 116 ASN A CA 1
ATOM 919 C C . ASN A 1 116 ? 8.804 1.230 -4.034 1.00 92.81 116 ASN A C 1
ATOM 921 O O . ASN A 1 116 ? 9.451 0.189 -3.991 1.00 92.81 116 ASN A O 1
ATOM 925 N N . ALA A 1 117 ? 7.598 1.300 -4.602 1.00 92.12 117 ALA A N 1
ATOM 926 C CA . ALA A 1 117 ? 6.907 0.142 -5.179 1.00 92.12 117 ALA A CA 1
ATOM 927 C C . ALA A 1 117 ? 7.628 -0.497 -6.387 1.00 92.12 117 ALA A C 1
ATOM 929 O O . ALA A 1 117 ? 7.252 -1.583 -6.814 1.00 92.12 117 ALA A O 1
ATOM 930 N N . MET A 1 118 ? 8.652 0.155 -6.957 1.00 91.50 118 MET A N 1
ATOM 931 C CA . MET A 1 118 ? 9.488 -0.425 -8.017 1.00 91.50 118 MET A CA 1
ATOM 932 C C . MET A 1 118 ? 10.624 -1.307 -7.476 1.00 91.50 118 MET A C 1
ATOM 934 O O . MET A 1 118 ? 11.514 -1.684 -8.239 1.00 91.50 118 MET A O 1
ATOM 938 N N . ARG A 1 119 ? 10.683 -1.565 -6.166 1.00 88.81 119 ARG A N 1
ATOM 939 C CA . ARG A 1 119 ? 11.758 -2.348 -5.557 1.00 88.81 119 ARG A CA 1
ATOM 940 C C . ARG A 1 119 ? 11.191 -3.344 -4.563 1.00 88.81 119 ARG A C 1
ATOM 942 O O . ARG A 1 119 ? 10.481 -2.949 -3.646 1.00 88.81 119 ARG A O 1
ATOM 949 N N . PHE A 1 120 ? 11.605 -4.600 -4.705 1.00 89.38 120 PHE A N 1
ATOM 950 C CA . PHE A 1 120 ? 11.471 -5.621 -3.670 1.00 89.38 120 PHE A CA 1
ATOM 951 C C . PHE A 1 120 ? 10.030 -5.797 -3.166 1.00 89.38 120 PHE A C 1
ATOM 953 O O . PHE A 1 120 ? 9.801 -5.987 -1.972 1.00 89.38 120 PHE A O 1
ATOM 960 N N . MET A 1 121 ? 9.043 -5.774 -4.066 1.00 92.44 121 MET A N 1
ATOM 961 C CA . MET A 1 121 ? 7.662 -6.115 -3.695 1.00 92.44 121 MET A CA 1
ATOM 962 C C . MET A 1 121 ? 7.556 -7.507 -3.034 1.00 92.44 121 MET A C 1
ATOM 964 O O . MET A 1 121 ? 6.856 -7.617 -2.024 1.00 92.44 121 MET A O 1
ATOM 968 N N . PRO A 1 122 ? 8.292 -8.544 -3.493 1.00 95.19 122 PRO A N 1
ATOM 969 C CA . PRO A 1 122 ? 8.329 -9.854 -2.835 1.00 95.19 122 PRO A CA 1
ATOM 970 C C . PRO A 1 122 ? 8.928 -9.863 -1.423 1.00 95.19 122 PRO A C 1
ATOM 972 O O . PRO A 1 122 ? 8.789 -10.861 -0.724 1.00 95.19 122 PRO A O 1
ATOM 975 N N . ASN A 1 123 ? 9.603 -8.793 -0.989 1.00 95.31 123 ASN A N 1
ATOM 976 C CA . ASN A 1 123 ? 10.061 -8.675 0.393 1.00 95.31 123 ASN A CA 1
ATOM 977 C C . ASN A 1 123 ? 8.915 -8.260 1.315 1.00 95.31 123 ASN A C 1
ATOM 979 O O . ASN A 1 123 ? 8.886 -8.681 2.462 1.00 95.31 123 ASN A O 1
ATOM 983 N N . PHE A 1 124 ? 7.972 -7.452 0.826 1.00 96.25 124 PHE A N 1
ATOM 984 C CA . PHE A 1 124 ? 6.813 -7.028 1.609 1.00 96.25 124 PHE A CA 1
ATOM 985 C C . PHE A 1 124 ? 5.702 -8.071 1.620 1.00 96.25 124 PHE A C 1
ATOM 987 O O . PHE A 1 124 ? 5.050 -8.247 2.645 1.00 96.25 124 PHE A O 1
ATOM 994 N N . PHE A 1 125 ? 5.471 -8.741 0.491 1.00 97.12 125 PHE A N 1
ATOM 995 C CA . PHE A 1 125 ? 4.300 -9.590 0.315 1.00 97.12 125 PHE A CA 1
ATOM 996 C C . PHE A 1 125 ? 4.668 -11.032 -0.019 1.00 97.12 125 PHE A C 1
ATOM 998 O O . PHE A 1 125 ? 5.539 -11.305 -0.846 1.00 97.12 125 PHE A O 1
ATOM 1005 N N . GLU A 1 126 ? 3.949 -11.960 0.601 1.00 97.38 126 GLU A N 1
ATOM 1006 C CA . GLU A 1 126 ? 3.994 -13.375 0.269 1.00 97.38 126 GLU A CA 1
ATOM 1007 C C . GLU A 1 126 ? 3.422 -13.635 -1.129 1.00 97.38 126 GLU A C 1
ATOM 1009 O O . GLU A 1 126 ? 2.698 -12.819 -1.715 1.00 97.38 126 GLU A O 1
ATOM 1014 N N . LYS A 1 127 ? 3.742 -14.814 -1.669 1.00 97.88 127 LYS A N 1
ATOM 1015 C CA . LYS A 1 127 ? 3.204 -15.250 -2.953 1.00 97.88 127 LYS A CA 1
ATOM 1016 C C . LYS A 1 127 ? 1.679 -15.280 -2.890 1.00 97.88 127 LYS A C 1
ATOM 1018 O O . LYS A 1 127 ? 1.106 -15.968 -2.051 1.00 97.88 127 LYS A O 1
ATOM 1023 N N . GLY A 1 128 ? 1.026 -14.582 -3.811 1.00 97.81 128 GLY A N 1
ATOM 1024 C CA . GLY A 1 128 ? -0.431 -14.567 -3.893 1.00 97.81 128 GLY A CA 1
ATOM 1025 C C . GLY A 1 128 ? -1.158 -13.849 -2.753 1.00 97.81 128 GLY A C 1
ATOM 1026 O O . GLY A 1 128 ? -2.361 -14.048 -2.605 1.00 97.81 128 GLY A O 1
ATOM 1027 N N . GLN A 1 129 ? -0.469 -13.036 -1.945 1.00 97.19 129 GLN A N 1
ATOM 1028 C CA . GLN A 1 129 ? -1.079 -12.328 -0.815 1.00 97.19 129 GLN A CA 1
ATOM 1029 C C . GLN A 1 129 ? -2.080 -11.239 -1.247 1.00 97.19 129 GLN A C 1
ATOM 1031 O O . GLN A 1 129 ? -3.019 -10.929 -0.512 1.00 97.19 129 GLN A O 1
ATOM 1036 N N . LEU A 1 130 ? -1.887 -10.629 -2.419 1.00 97.25 130 LEU A N 1
ATOM 1037 C CA . LEU A 1 130 ? -2.695 -9.512 -2.905 1.00 97.25 130 LEU A CA 1
ATOM 1038 C C . LEU A 1 130 ? -3.803 -9.995 -3.841 1.00 97.25 130 LEU A C 1
ATOM 1040 O O . LEU A 1 130 ? -3.561 -10.769 -4.759 1.00 97.25 130 LEU A O 1
ATOM 1044 N N . SER A 1 131 ? -5.018 -9.473 -3.667 1.00 97.06 131 SER A N 1
ATOM 1045 C CA . SER A 1 131 ? -6.126 -9.731 -4.606 1.00 97.06 131 SER A CA 1
ATOM 1046 C C . SER A 1 131 ? -6.274 -8.648 -5.678 1.00 97.06 131 SER A C 1
ATOM 1048 O O . SER A 1 131 ? -6.845 -8.901 -6.739 1.00 97.06 131 SER A O 1
ATOM 1050 N N . LYS A 1 132 ? -5.813 -7.425 -5.389 1.00 97.31 132 LYS A N 1
ATOM 1051 C CA . LYS A 1 132 ? -5.919 -6.254 -6.266 1.00 97.31 132 LYS A CA 1
ATOM 1052 C C . LYS A 1 132 ? -4.687 -5.373 -6.102 1.00 97.31 132 LYS A C 1
ATOM 1054 O O . LYS A 1 132 ? -4.296 -5.083 -4.972 1.00 97.31 132 LYS A O 1
ATOM 1059 N N . ILE A 1 133 ? -4.123 -4.914 -7.209 1.00 97.12 133 ILE A N 1
ATOM 1060 C CA . ILE A 1 133 ? -3.114 -3.856 -7.252 1.00 97.12 133 ILE A CA 1
ATOM 1061 C C . ILE A 1 133 ? -3.699 -2.727 -8.097 1.00 97.12 133 ILE A C 1
ATOM 1063 O O . ILE A 1 133 ? -4.301 -2.977 -9.130 1.00 97.12 133 ILE A O 1
ATOM 1067 N N . PHE A 1 134 ? -3.541 -1.483 -7.649 1.00 96.94 134 PHE A N 1
ATOM 1068 C CA . PHE A 1 134 ? -3.975 -0.308 -8.401 1.00 96.94 134 PHE A CA 1
ATOM 1069 C C . PHE A 1 134 ? -2.762 0.551 -8.738 1.00 96.94 134 PHE A C 1
ATOM 1071 O O . PHE A 1 134 ? -2.081 1.051 -7.841 1.00 96.94 134 PHE A O 1
ATOM 1078 N N . ILE A 1 135 ? -2.511 0.765 -10.030 1.00 95.12 135 ILE A N 1
ATOM 1079 C CA . ILE A 1 135 ? -1.486 1.699 -10.506 1.00 95.12 135 ILE A CA 1
ATOM 1080 C C . ILE A 1 135 ? -2.185 2.943 -11.059 1.00 95.12 135 ILE A C 1
ATOM 1082 O O . ILE A 1 135 ? -2.479 3.062 -12.248 1.00 95.12 135 ILE A O 1
ATOM 1086 N N . CYS A 1 136 ? -2.476 3.887 -10.166 1.00 93.56 136 CYS A N 1
ATOM 1087 C CA . CYS A 1 136 ? -3.252 5.079 -10.495 1.00 93.56 136 CYS A CA 1
ATOM 1088 C C . CYS A 1 136 ? -2.362 6.192 -11.057 1.00 93.56 136 CYS A C 1
ATOM 1090 O O . CYS A 1 136 ? -1.560 6.775 -10.330 1.00 93.56 136 CYS A O 1
ATOM 1092 N N . PHE A 1 137 ? -2.563 6.531 -12.333 1.00 91.75 137 PHE A N 1
ATOM 1093 C CA . PHE A 1 137 ? -1.912 7.661 -13.011 1.00 91.75 137 PHE A CA 1
ATOM 1094 C C . PHE A 1 137 ? -0.372 7.674 -12.871 1.00 91.75 137 PHE A C 1
ATOM 1096 O O . PHE A 1 137 ? 0.197 8.687 -12.447 1.00 91.75 137 PHE A O 1
ATOM 1103 N N . PRO A 1 138 ? 0.328 6.570 -13.212 1.00 91.38 138 PRO A N 1
ATOM 1104 C CA . PRO A 1 138 ? 1.784 6.542 -13.149 1.00 91.38 138 PRO A CA 1
ATOM 1105 C C . PRO A 1 138 ? 2.381 7.542 -14.145 1.00 91.38 138 PRO A C 1
ATOM 1107 O O . PRO A 1 138 ? 1.821 7.767 -15.220 1.00 91.38 138 PRO A O 1
ATOM 1110 N N . ASP A 1 139 ? 3.537 8.129 -13.816 1.00 87.81 139 ASP A N 1
ATOM 1111 C CA . ASP A 1 139 ? 4.206 9.060 -14.730 1.00 87.81 139 ASP A CA 1
ATOM 1112 C C . ASP A 1 139 ? 4.533 8.340 -16.055 1.00 87.81 139 ASP A C 1
ATOM 1114 O O . ASP A 1 139 ? 5.244 7.326 -16.059 1.00 87.81 139 ASP A O 1
ATOM 1118 N N . PRO A 1 140 ? 4.033 8.842 -17.198 1.00 89.50 140 PRO A N 1
ATOM 1119 C CA . PRO A 1 140 ? 4.192 8.168 -18.479 1.00 89.50 140 PRO A CA 1
ATOM 1120 C C . PRO A 1 140 ? 5.645 8.159 -18.964 1.00 89.50 140 PRO A C 1
ATOM 1122 O O . PRO A 1 140 ? 6.012 7.331 -19.800 1.00 89.50 140 PRO A O 1
ATOM 1125 N N . HIS A 1 141 ? 6.491 9.076 -18.476 1.00 91.56 141 HIS A N 1
ATOM 1126 C CA . HIS A 1 141 ? 7.894 9.202 -18.865 1.00 91.56 141 HIS A CA 1
ATOM 1127 C C . HIS A 1 141 ? 8.106 9.057 -20.385 1.00 91.56 141 HIS A C 1
ATOM 1129 O O . HIS A 1 141 ? 8.799 8.154 -20.854 1.00 91.56 141 HIS A O 1
ATOM 1135 N N . PHE A 1 142 ? 7.490 9.944 -21.176 1.00 91.25 142 PHE A N 1
ATOM 1136 C CA . PHE A 1 142 ? 7.436 9.844 -22.645 1.00 91.25 142 PHE A CA 1
ATOM 1137 C C . PHE A 1 142 ? 8.806 9.787 -23.341 1.00 91.25 142 PHE A C 1
ATOM 1139 O O . PHE A 1 142 ? 8.950 9.193 -24.404 1.00 91.25 142 PHE A O 1
ATOM 1146 N N . LYS A 1 143 ? 9.834 10.412 -22.756 1.00 92.62 143 LYS A N 1
ATOM 1147 C CA . LYS A 1 143 ? 11.177 10.465 -23.352 1.00 92.62 143 LYS A CA 1
ATOM 1148 C C . LYS A 1 143 ? 11.880 9.115 -23.196 1.00 92.62 143 LYS A C 1
ATOM 1150 O O . LYS A 1 143 ? 12.025 8.646 -22.070 1.00 92.62 143 LYS A O 1
ATOM 1155 N N . ARG A 1 144 ? 12.456 8.577 -24.282 1.00 93.25 144 ARG A N 1
ATOM 1156 C CA . ARG A 1 144 ? 13.189 7.289 -24.301 1.00 93.25 144 ARG A CA 1
ATOM 1157 C C . ARG A 1 144 ? 14.181 7.116 -23.148 1.00 93.25 144 ARG A C 1
ATOM 1159 O O . ARG A 1 144 ? 14.178 6.093 -22.473 1.00 93.25 144 ARG A O 1
ATOM 1166 N N . LYS A 1 145 ? 14.977 8.152 -22.861 1.00 93.25 145 LYS A N 1
ATOM 1167 C CA . LYS A 1 145 ? 15.957 8.155 -21.757 1.00 93.25 145 LYS A CA 1
ATOM 1168 C C . LYS A 1 145 ? 15.351 7.947 -20.359 1.00 93.25 145 LYS A C 1
ATOM 1170 O O . LYS A 1 145 ? 16.065 7.572 -19.438 1.00 93.25 145 LYS A O 1
ATOM 1175 N N . ASN A 1 146 ? 14.049 8.181 -20.199 1.00 90.88 146 ASN A N 1
ATOM 1176 C CA . ASN A 1 146 ? 13.322 8.049 -18.939 1.00 90.88 146 ASN A CA 1
ATOM 1177 C C . ASN A 1 146 ? 12.502 6.751 -18.847 1.00 90.88 146 ASN A C 1
ATOM 1179 O O . ASN A 1 146 ? 11.902 6.519 -17.805 1.00 90.88 146 ASN A O 1
ATOM 1183 N N . HIS A 1 147 ? 12.474 5.888 -19.873 1.00 91.88 147 HIS A N 1
ATOM 1184 C CA . HIS A 1 147 ? 11.641 4.671 -19.861 1.00 91.88 147 HIS A CA 1
ATOM 1185 C C . HIS A 1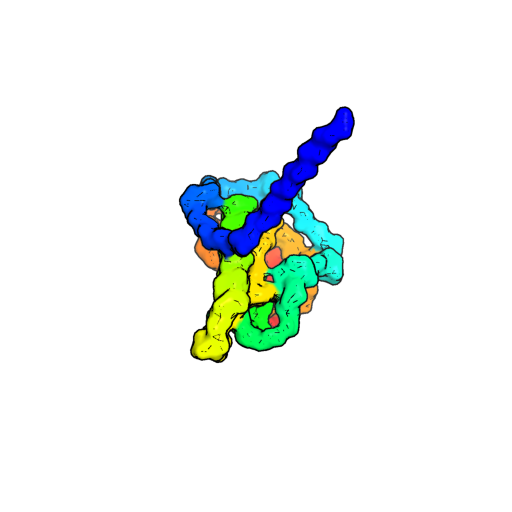 147 ? 11.943 3.744 -18.675 1.00 91.88 147 HIS A C 1
ATOM 1187 O O . HIS A 1 147 ? 11.034 3.128 -18.134 1.00 91.88 147 HIS A O 1
ATOM 1193 N N . ARG A 1 148 ? 13.200 3.714 -18.213 1.00 90.25 148 ARG A N 1
ATOM 1194 C CA . ARG A 1 148 ? 13.633 2.954 -17.025 1.00 90.25 148 ARG A CA 1
ATOM 1195 C C . ARG A 1 148 ? 12.962 3.393 -15.717 1.00 90.25 148 ARG A C 1
ATOM 1197 O O . ARG A 1 148 ? 13.084 2.698 -14.721 1.00 90.25 148 ARG A O 1
ATOM 1204 N N . LYS A 1 149 ? 12.309 4.556 -15.701 1.00 90.56 149 LYS A N 1
ATOM 1205 C CA . LYS A 1 149 ? 11.597 5.092 -14.536 1.00 90.56 149 LYS A CA 1
ATOM 1206 C C . LYS A 1 149 ? 10.113 4.702 -14.520 1.00 90.56 149 LYS A C 1
ATOM 1208 O O . LYS A 1 149 ? 9.410 5.070 -13.590 1.00 90.56 149 LYS A O 1
ATOM 1213 N N . ARG A 1 150 ? 9.611 4.013 -15.554 1.00 92.81 150 ARG A N 1
ATOM 1214 C CA . ARG A 1 150 ? 8.209 3.578 -15.627 1.00 92.81 150 ARG A CA 1
ATOM 1215 C C . ARG A 1 150 ? 7.978 2.397 -14.691 1.00 92.81 150 ARG A C 1
ATOM 1217 O O . ARG A 1 150 ? 8.736 1.433 -14.724 1.00 92.81 150 ARG A O 1
ATOM 1224 N N . ILE A 1 151 ? 6.886 2.451 -13.933 1.00 93.69 151 ILE A N 1
ATOM 1225 C CA . ILE A 1 151 ? 6.451 1.342 -13.072 1.00 93.69 151 ILE A CA 1
ATOM 1226 C C . ILE A 1 151 ? 5.950 0.137 -13.885 1.00 93.69 151 ILE A C 1
ATOM 1228 O O . ILE A 1 151 ? 6.109 -1.005 -13.471 1.00 93.69 151 ILE A O 1
ATOM 1232 N N . ILE A 1 152 ? 5.397 0.371 -15.080 1.00 93.94 152 ILE A N 1
ATOM 1233 C CA . ILE A 1 152 ? 4.995 -0.703 -15.992 1.00 93.94 152 ILE A CA 1
ATOM 1234 C C . ILE A 1 152 ? 6.215 -1.135 -16.807 1.00 93.94 152 ILE A C 1
ATOM 1236 O O . ILE A 1 152 ? 6.642 -0.445 -17.736 1.00 93.94 152 ILE A O 1
ATOM 1240 N N . SER A 1 153 ? 6.788 -2.276 -16.433 1.00 93.06 153 SER A N 1
ATOM 1241 C CA . SER A 1 153 ? 7.902 -2.924 -17.127 1.00 93.06 153 SER A CA 1
ATOM 1242 C C . SER A 1 153 ? 7.855 -4.435 -16.896 1.00 93.06 153 SER A C 1
ATOM 1244 O O . SER A 1 153 ? 7.287 -4.876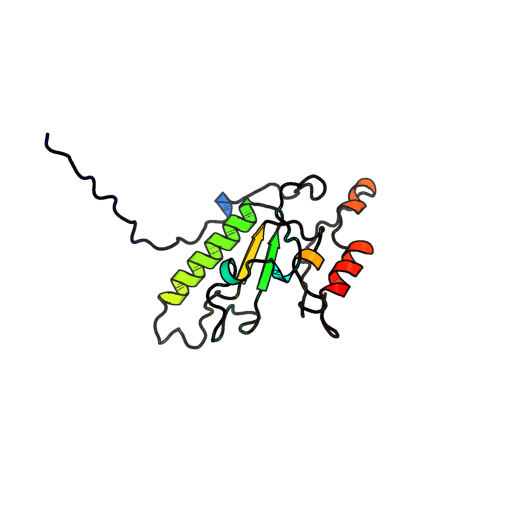 -15.902 1.00 93.06 153 SER A O 1
ATOM 1246 N N . GLN A 1 154 ? 8.452 -5.235 -17.786 1.00 94.38 154 GLN A N 1
ATOM 1247 C CA . GLN A 1 154 ? 8.433 -6.700 -17.652 1.00 94.38 154 GLN A CA 1
ATOM 1248 C C . GLN A 1 154 ? 8.958 -7.214 -16.294 1.00 94.38 154 GLN A C 1
ATOM 1250 O O . GLN A 1 154 ? 8.272 -8.043 -15.702 1.00 94.38 154 GLN A O 1
ATOM 1255 N N . PRO A 1 155 ? 10.092 -6.721 -15.748 1.00 93.75 155 PRO A N 1
ATOM 1256 C CA . PRO A 1 155 ? 10.571 -7.183 -14.442 1.00 93.75 155 PRO A CA 1
ATOM 1257 C C . PRO A 1 155 ? 9.583 -6.883 -13.309 1.00 93.75 155 PRO A C 1
ATOM 1259 O O . PRO A 1 155 ? 9.300 -7.749 -12.489 1.00 93.75 155 PRO A O 1
ATOM 1262 N N . LEU A 1 156 ? 8.996 -5.682 -13.304 1.00 94.94 156 LEU A N 1
ATOM 1263 C CA . LEU A 1 156 ? 8.031 -5.290 -12.275 1.00 94.94 156 LEU A CA 1
ATOM 1264 C C . LEU A 1 156 ? 6.705 -6.039 -12.406 1.00 94.94 156 LEU A C 1
ATOM 1266 O O . LEU A 1 156 ? 6.128 -6.429 -11.400 1.0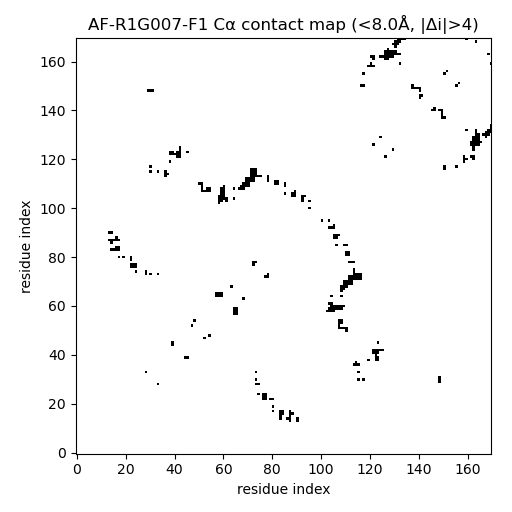0 94.94 156 LEU A O 1
ATOM 1270 N N . LEU A 1 157 ? 6.249 -6.312 -13.632 1.00 96.06 157 LE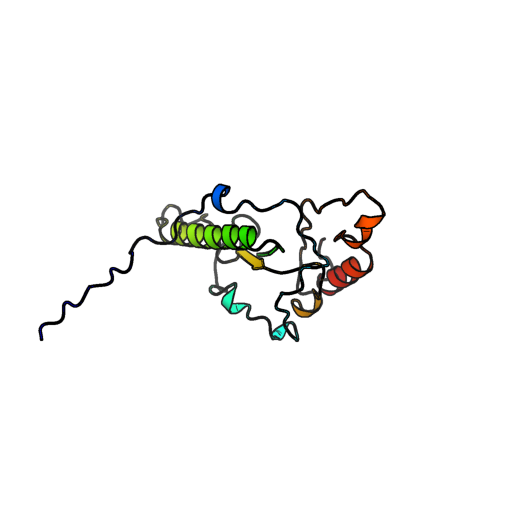U A N 1
ATOM 1271 C CA . LEU A 1 157 ? 5.074 -7.154 -13.862 1.00 96.06 157 LEU A CA 1
ATOM 1272 C C . LEU A 1 157 ? 5.275 -8.576 -13.319 1.00 96.06 157 LEU A C 1
ATOM 1274 O O . LEU A 1 157 ? 4.317 -9.160 -12.820 1.00 96.06 157 LEU A O 1
ATOM 1278 N N . ALA A 1 158 ? 6.497 -9.117 -13.357 1.00 96.00 158 ALA A N 1
ATOM 1279 C CA . ALA A 1 158 ? 6.800 -10.406 -12.738 1.00 96.00 158 ALA A CA 1
ATOM 1280 C C . ALA A 1 158 ? 6.719 -10.344 -11.200 1.00 96.00 158 ALA A C 1
ATOM 1282 O O . ALA A 1 158 ? 6.137 -11.238 -10.586 1.00 96.00 158 ALA A O 1
ATOM 1283 N N . GLU A 1 159 ? 7.228 -9.276 -10.574 1.00 96.06 159 GLU A N 1
ATOM 1284 C CA . GLU A 1 159 ? 7.082 -9.056 -9.125 1.00 96.06 159 GLU A CA 1
ATOM 1285 C C . GLU A 1 159 ? 5.608 -8.874 -8.712 1.00 96.06 159 GLU A C 1
ATOM 1287 O O . GLU A 1 159 ? 5.150 -9.475 -7.737 1.00 96.06 159 GLU A O 1
ATOM 1292 N N . PHE A 1 160 ? 4.828 -8.104 -9.477 1.00 96.44 160 PHE A N 1
ATOM 1293 C CA . PHE A 1 160 ? 3.390 -7.953 -9.239 1.00 96.44 160 PHE A CA 1
ATOM 1294 C C . PHE A 1 160 ? 2.653 -9.285 -9.415 1.00 96.44 160 PHE A C 1
ATOM 1296 O O . PHE A 1 160 ? 1.858 -9.659 -8.559 1.00 96.44 160 PHE A O 1
ATOM 1303 N N . GLY A 1 161 ? 2.972 -10.050 -10.462 1.00 97.19 161 GLY A N 1
ATOM 1304 C CA . GLY A 1 161 ? 2.399 -11.376 -10.694 1.00 97.19 161 GLY A CA 1
ATOM 1305 C C . GLY A 1 161 ? 2.721 -12.385 -9.587 1.00 97.19 161 GLY A C 1
ATOM 1306 O O . GLY A 1 161 ? 1.879 -13.211 -9.261 1.00 97.19 161 GLY A O 1
ATOM 1307 N N . TYR A 1 162 ? 3.902 -12.302 -8.966 1.00 97.31 162 TYR A N 1
ATOM 1308 C CA . TYR A 1 162 ? 4.256 -13.141 -7.816 1.00 97.31 162 TYR A CA 1
ATOM 1309 C C . TYR A 1 162 ? 3.380 -12.844 -6.591 1.00 97.31 162 TYR A C 1
ATOM 1311 O O . TYR A 1 162 ? 2.947 -13.761 -5.893 1.00 97.31 162 TYR A O 1
ATOM 1319 N N . THR A 1 163 ? 3.120 -11.563 -6.327 1.00 97.38 163 THR A N 1
ATOM 1320 C CA . THR A 1 163 ? 2.362 -11.115 -5.146 1.00 97.38 163 THR A CA 1
ATOM 1321 C C . THR A 1 163 ? 0.845 -11.215 -5.329 1.00 97.38 163 THR A C 1
ATOM 1323 O O . THR A 1 163 ? 0.126 -11.293 -4.335 1.00 97.38 163 THR A O 1
ATOM 1326 N N . LEU A 1 164 ? 0.347 -11.264 -6.569 1.00 97.81 164 LEU A N 1
ATOM 1327 C CA . LEU A 1 164 ? -1.074 -11.426 -6.886 1.00 97.81 164 LEU A CA 1
ATOM 1328 C C . LEU A 1 164 ? -1.554 -12.878 -6.770 1.00 97.81 164 LEU A C 1
ATOM 1330 O O . LEU A 1 164 ? -0.910 -13.814 -7.244 1.00 97.81 164 LEU A O 1
ATOM 1334 N N . SER A 1 165 ? -2.714 -13.071 -6.145 1.00 97.69 165 SER A N 1
ATOM 1335 C CA . SER A 1 165 ? -3.397 -14.362 -6.067 1.00 97.69 165 SER A CA 1
ATOM 1336 C C . SER A 1 165 ? -3.869 -14.820 -7.451 1.00 97.69 165 SER A C 1
ATOM 1338 O O . SER A 1 165 ? -4.098 -14.003 -8.347 1.00 97.69 165 SER A O 1
ATOM 1340 N N . ALA A 1 166 ? -4.110 -16.123 -7.626 1.00 97.12 166 ALA A N 1
ATOM 1341 C CA . ALA A 1 166 ? -4.823 -16.602 -8.810 1.00 97.12 166 ALA A CA 1
ATOM 1342 C C . AL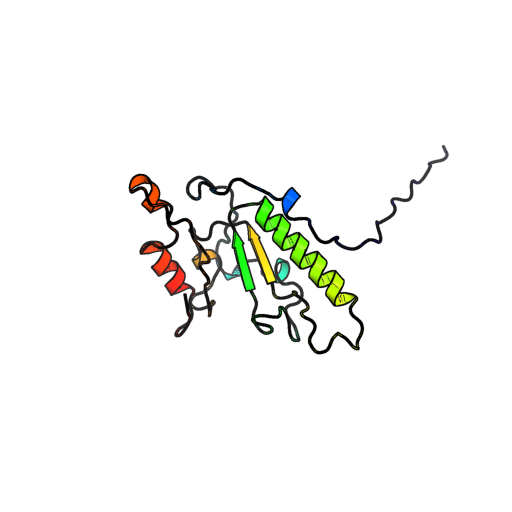A A 1 166 ? -6.188 -15.889 -8.920 1.00 97.12 166 ALA A C 1
ATOM 1344 O O . ALA A 1 166 ? -6.907 -15.770 -7.928 1.00 97.12 166 ALA A O 1
ATOM 1345 N N . GLY A 1 167 ? -6.512 -15.364 -10.106 1.00 96.75 167 GLY A N 1
ATOM 1346 C CA . GLY A 1 167 ? -7.712 -14.544 -10.326 1.00 96.75 167 GLY A CA 1
ATOM 1347 C C . GLY A 1 167 ? -7.645 -13.113 -9.767 1.00 96.75 167 GLY A C 1
ATOM 1348 O O . GLY A 1 167 ? -8.657 -12.420 -9.777 1.00 96.75 167 GLY A O 1
ATOM 1349 N N . GLY A 1 168 ? -6.489 -12.664 -9.265 1.00 96.44 168 GLY A N 1
ATOM 1350 C CA . GLY A 1 168 ? -6.277 -11.277 -8.848 1.00 96.44 168 GLY A CA 1
ATOM 1351 C C . GLY A 1 168 ? -6.206 -10.299 -10.028 1.00 96.44 168 GLY A C 1
ATOM 1352 O O . GLY A 1 168 ? -5.972 -10.696 -11.170 1.00 96.44 168 GLY A O 1
ATOM 1353 N N . HIS A 1 169 ? -6.394 -9.007 -9.746 1.00 96.44 169 HIS A N 1
ATOM 1354 C CA . HIS A 1 169 ? -6.421 -7.946 -10.763 1.00 96.44 169 HIS A CA 1
ATOM 1355 C C . HIS A 1 169 ? -5.313 -6.901 -10.545 1.00 96.44 169 HIS A C 1
ATOM 1357 O O . HIS A 1 169 ? -5.065 -6.494 -9.409 1.00 96.44 169 HIS A O 1
ATOM 1363 N N . LEU A 1 170 ? -4.686 -6.454 -11.638 1.00 94.06 170 LEU A N 1
ATOM 1364 C CA . LEU A 1 170 ? -3.714 -5.353 -11.708 1.00 94.06 170 LEU A CA 1
ATOM 1365 C C . LEU A 1 170 ? -4.262 -4.219 -12.581 1.00 94.06 170 LEU A C 1
ATOM 1367 O O . LEU A 1 170 ? -4.847 -4.557 -13.634 1.00 94.06 170 LEU A O 1
#

Nearest PDB structures (foldseek):
  8eg0-assemb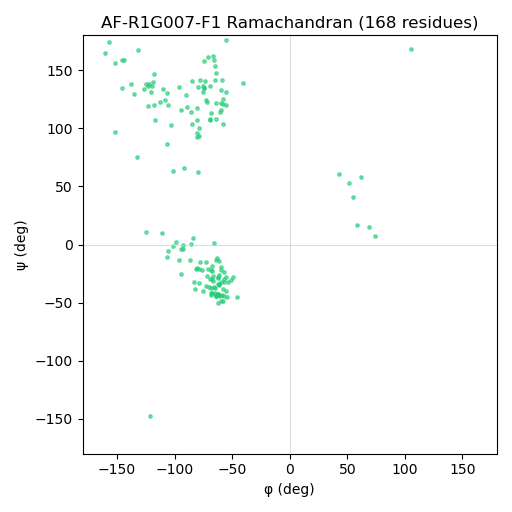ly1_A  TM=8.358E-01  e=1.702E-12  Homo sapiens
  8cth-assembly1_A  TM=8.308E-01  e=6.716E-12  Homo sapiens
  8cti-assembly1_A  TM=8.293E-01  e=5.807E-11  Homo sapiens
  7ogj-assembly1_A  TM=8.041E-01  e=2.446E-10  Homo sapiens
  8d9l-assembly1_A  TM=8.110E-01  e=2.788E-10  Homo sapiens

Sequence (170 aa):
MTGARSREGEDESGPQMPQKKHFRSRAHSNVLNANDFWFPARPQDVPWGEYFPQRASGERAKTFPSQLVLGIEIRPKLVEYVQKRALALRHEAAQATAADAADAATYENVWALHNNAMRFMPNFFEKGQLSKIFICFPDPHFKRKNHRKRIISQPLLAEFGYTLSAGGHL

InterPro domains:
  IPR003358 tRNA (guanine-N-7) methyltransferase, Trmb type [PF02390] (60-170)
  IPR003358 tRNA (guanine-N-7) methyltransferase, Trmb type [PS51625] (1-170)
  IPR003358 tRNA (guanine-N-7) methyltransferase, Trmb type [PTHR23417] (13-169)
  IPR029063 S-adenosyl-L-methionine-dependent methyltransferase superfamily [G3DSA:3.40.50.150] (57-170)
  IPR029063 S-adenosyl-L-methionine-dependent methyltransferase superfamily [SSF53335] (61-170)

Secondary structure (DSSP, 8-state):
--------------PPPPPGGGG---S---TTT-------SSGGGS-HHHH-S--S-S--SSSSTTS-EEEEES-HHHHHHHHHHHHHHHHHHHT--TTTGGG----TTEEEEES-TTS-HHHHS-TT-EEE----S-----SGGGGGG-S-SHHHHHHHHHHEEEEEE-

Solvent-accessible surface area (backbone atoms only — not comparable to full-atom values): 10544 Å² total; per-residue (Å²): 143,80,83,82,78,77,77,79,75,78,74,86,70,71,68,66,74,63,62,70,81,84,35,71,70,76,92,76,73,62,75,90,73,67,73,94,57,92,75,46,92,38,33,87,64,49,67,55,58,78,67,33,72,62,80,73,83,72,68,18,30,90,73,59,33,89,47,81,44,79,45,72,34,75,48,60,49,52,26,52,47,52,42,43,36,38,51,14,46,29,54,55,43,73,69,53,51,82,90,56,50,87,83,46,42,36,34,53,35,51,42,54,42,69,34,59,80,87,51,67,53,61,23,64,35,46,78,35,68,33,60,67,50,83,83,80,83,66,72,78,48,86,51,77,92,39,48,88,74,35,74,84,41,73,73,50,51,51,43,50,56,46,25,33,24,92,92,39,49,112

Mean predicted aligned error: 8.26 Å